Protein AF-A0A6N7VCY0-F1 (afdb_monomer_lite)

InterPro domains:
  IPR023162 Apc36109-like domain superfamily [G3DSA:1.10.340.20] (1-73)
  IPR023162 Apc36109-like domain superfamily [SSF116922] (1-72)

Structure (mmCIF, N/CA/C/O backbone):
data_AF-A0A6N7VCY0-F1
#
_entry.id   AF-A0A6N7VCY0-F1
#
loop_
_atom_site.group_PDB
_atom_site.id
_atom_site.type_symbol
_atom_site.label_atom_id
_atom_site.label_alt_id
_atom_site.label_comp_id
_atom_site.label_asym_id
_atom_site.label_entity_id
_atom_site.label_seq_id
_atom_site.pdbx_PDB_ins_code
_atom_site.Cartn_x
_atom_site.Cartn_y
_atom_site.Cartn_z
_atom_site.occupancy
_atom_site.B_iso_or_equiv
_atom_site.auth_seq_id
_atom_site.auth_comp_id
_atom_site.auth_asym_id
_atom_site.auth_atom_id
_atom_site.pdbx_PDB_model_num
ATOM 1 N N . MET A 1 1 ? -12.260 3.278 -6.558 1.00 62.25 1 MET A N 1
ATOM 2 C CA . MET A 1 1 ? -11.719 4.512 -7.153 1.00 62.25 1 MET A CA 1
ATOM 3 C C . MET A 1 1 ? -10.724 5.173 -6.213 1.00 62.25 1 MET A C 1
ATOM 5 O O . MET A 1 1 ? -9.566 5.188 -6.578 1.00 62.25 1 MET A O 1
ATOM 9 N N . LYS A 1 2 ? -11.102 5.621 -5.000 1.00 88.69 2 LYS A N 1
ATOM 10 C CA . LYS A 1 2 ? -10.136 6.257 -4.073 1.00 88.69 2 LYS A CA 1
ATOM 11 C C . LYS A 1 2 ? -8.934 5.353 -3.732 1.00 88.69 2 LYS A C 1
ATOM 13 O O . LYS A 1 2 ? -7.806 5.752 -3.959 1.00 88.69 2 LYS A O 1
ATOM 18 N N . ILE A 1 3 ? -9.188 4.116 -3.291 1.00 94.50 3 ILE A N 1
ATOM 19 C CA . ILE A 1 3 ? -8.128 3.143 -2.945 1.00 94.50 3 ILE A CA 1
ATOM 20 C C . ILE A 1 3 ? -7.248 2.796 -4.154 1.00 94.50 3 ILE A C 1
ATOM 22 O O . ILE A 1 3 ? -6.034 2.739 -4.028 1.00 94.50 3 ILE A O 1
ATOM 26 N N . ASP A 1 4 ? -7.855 2.566 -5.322 1.00 95.88 4 ASP A N 1
ATOM 27 C CA . ASP A 1 4 ? -7.121 2.191 -6.535 1.00 95.88 4 ASP A CA 1
ATOM 28 C C . ASP A 1 4 ? -6.095 3.263 -6.931 1.00 95.88 4 ASP A C 1
ATOM 30 O O . ASP A 1 4 ? -4.969 2.929 -7.280 1.00 95.88 4 ASP A O 1
ATOM 34 N N . ASN A 1 5 ? -6.479 4.541 -6.843 1.00 95.81 5 ASN A N 1
ATOM 35 C CA . ASN A 1 5 ? -5.593 5.655 -7.174 1.00 95.81 5 ASN A CA 1
ATOM 36 C C . ASN A 1 5 ? -4.478 5.809 -6.138 1.00 95.81 5 ASN A C 1
ATOM 38 O O . ASN A 1 5 ? -3.328 5.896 -6.538 1.00 95.81 5 ASN A O 1
ATOM 42 N N . ILE A 1 6 ? -4.794 5.744 -4.837 1.00 97.38 6 ILE A N 1
ATOM 43 C CA . ILE A 1 6 ? -3.788 5.847 -3.762 1.00 97.38 6 ILE A CA 1
ATOM 44 C C . ILE A 1 6 ? -2.692 4.791 -3.937 1.00 97.38 6 ILE A C 1
ATOM 46 O O . ILE A 1 6 ? -1.513 5.114 -3.891 1.00 97.38 6 ILE A O 1
ATOM 50 N N . ILE A 1 7 ? -3.060 3.530 -4.197 1.00 97.75 7 ILE A N 1
ATOM 51 C CA . ILE A 1 7 ? -2.067 2.459 -4.374 1.00 97.75 7 ILE A CA 1
ATOM 52 C C . ILE A 1 7 ? -1.248 2.647 -5.658 1.00 97.75 7 ILE A C 1
ATOM 54 O O . ILE A 1 7 ? -0.039 2.430 -5.642 1.00 97.75 7 ILE A O 1
ATOM 58 N N . LYS A 1 8 ? -1.873 3.085 -6.759 1.00 96.25 8 LYS A N 1
ATOM 59 C CA . LYS A 1 8 ? -1.160 3.354 -8.019 1.00 96.25 8 LYS A CA 1
ATOM 60 C C . LYS A 1 8 ? -0.254 4.585 -7.951 1.00 96.25 8 LYS A C 1
ATOM 62 O O . LYS A 1 8 ? 0.748 4.615 -8.649 1.00 96.25 8 LYS A O 1
ATOM 67 N N . GLU A 1 9 ? -0.599 5.578 -7.138 1.00 96.38 9 GLU A N 1
ATOM 68 C CA . GLU A 1 9 ? 0.223 6.767 -6.884 1.00 96.38 9 GLU A CA 1
ATOM 69 C C . GLU A 1 9 ? 1.370 6.462 -5.913 1.00 96.38 9 GLU A C 1
ATOM 71 O O . GLU A 1 9 ? 2.485 6.938 -6.118 1.00 96.38 9 GLU A O 1
ATOM 76 N N . TRP A 1 10 ? 1.123 5.629 -4.897 1.00 97.44 10 TRP A N 1
ATOM 77 C CA . TRP A 1 10 ? 2.163 5.130 -3.999 1.00 97.44 10 TRP A CA 1
ATOM 78 C C . TRP A 1 10 ? 3.200 4.284 -4.749 1.00 97.44 10 TRP A C 1
ATOM 80 O O . TRP A 1 10 ? 4.402 4.462 -4.537 1.00 97.44 10 TRP A O 1
ATOM 90 N N . ASP A 1 11 ? 2.734 3.405 -5.649 1.00 97.62 11 ASP A N 1
ATOM 91 C CA . ASP A 1 11 ? 3.553 2.565 -6.531 1.00 97.62 11 ASP A CA 1
ATOM 92 C C . ASP A 1 11 ? 4.742 1.933 -5.783 1.00 97.62 11 ASP A C 1
ATOM 94 O O . ASP A 1 11 ? 5.890 2.306 -6.039 1.00 97.62 11 ASP A O 1
ATOM 98 N N . PRO A 1 12 ? 4.508 1.030 -4.811 1.00 97.44 12 PRO A N 1
ATOM 99 C CA . PRO A 1 12 ? 5.538 0.564 -3.875 1.00 97.44 12 PRO A CA 1
ATOM 100 C C . PRO A 1 12 ? 6.797 0.021 -4.563 1.00 97.44 12 PRO A C 1
ATOM 102 O O . PRO A 1 12 ? 7.903 0.194 -4.053 1.00 97.44 12 PRO A O 1
ATOM 105 N N . TYR A 1 13 ? 6.649 -0.564 -5.752 1.00 97.38 13 TYR A N 1
ATOM 106 C CA . TYR A 1 13 ? 7.747 -1.143 -6.527 1.00 97.38 13 TYR A CA 1
ATOM 107 C C . TYR A 1 13 ? 8.315 -0.216 -7.612 1.00 97.38 13 TYR A C 1
ATOM 109 O O . TYR A 1 13 ? 9.247 -0.603 -8.313 1.00 97.38 13 TYR A O 1
ATOM 117 N N . SER A 1 14 ? 7.807 1.015 -7.739 1.00 96.69 14 SER A N 1
ATOM 118 C CA . SER A 1 14 ? 8.235 1.993 -8.754 1.00 96.69 14 SER A CA 1
ATOM 119 C C . SER A 1 14 ? 8.126 1.458 -10.194 1.00 96.69 14 SER A C 1
ATOM 121 O O . SER A 1 14 ? 9.060 1.596 -10.987 1.00 96.69 14 SER A O 1
ATO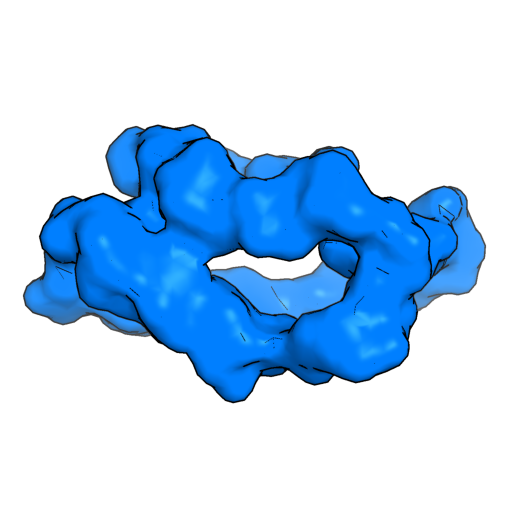M 123 N N . LEU A 1 15 ? 7.010 0.800 -10.524 1.00 96.00 15 LEU A N 1
ATOM 124 C CA . LEU A 1 15 ? 6.804 0.130 -11.815 1.00 96.00 15 LEU A CA 1
ATOM 125 C C . LEU A 1 15 ? 6.188 1.051 -12.874 1.00 96.00 15 LEU A C 1
ATOM 127 O O . LEU A 1 15 ? 6.336 0.805 -14.078 1.00 96.00 15 LEU A O 1
ATOM 131 N N . PHE A 1 16 ? 5.488 2.114 -12.473 1.00 94.94 16 PHE A N 1
ATOM 132 C CA . PHE A 1 16 ? 4.894 3.043 -13.430 1.00 94.94 16 PHE A CA 1
ATOM 133 C C . PHE A 1 16 ? 5.962 3.941 -14.084 1.00 94.94 16 PHE A C 1
ATOM 135 O O . PHE A 1 16 ? 6.934 4.334 -13.438 1.00 94.94 16 PHE A O 1
ATOM 142 N N . PRO A 1 17 ? 5.807 4.294 -15.380 1.00 95.19 17 PRO A N 1
ATOM 143 C CA . PRO A 1 17 ? 4.652 4.050 -16.256 1.00 95.19 17 PRO A CA 1
ATOM 144 C C . PRO A 1 17 ? 4.710 2.744 -17.075 1.00 95.19 17 PRO A C 1
ATOM 146 O O . PRO A 1 17 ? 3.906 2.573 -17.988 1.00 95.19 17 PRO A O 1
ATOM 149 N N . TYR A 1 18 ? 5.658 1.844 -16.807 1.00 95.62 18 TYR A N 1
ATOM 150 C CA . TYR A 1 18 ? 5.911 0.667 -17.653 1.00 95.62 18 TYR A CA 1
ATOM 151 C C . TYR A 1 18 ? 5.137 -0.588 -17.226 1.00 95.62 18 TYR A C 1
ATOM 153 O O . TYR A 1 18 ? 5.194 -1.608 -17.914 1.00 95.62 18 TYR A O 1
ATOM 161 N N . ALA A 1 19 ? 4.420 -0.512 -16.107 1.00 95.62 19 ALA A N 1
ATOM 162 C CA . ALA A 1 19 ? 3.613 -1.598 -15.579 1.00 95.62 19 ALA A CA 1
ATOM 163 C C . ALA A 1 19 ? 2.373 -1.906 -16.447 1.00 95.62 19 ALA A C 1
ATOM 165 O O . ALA A 1 19 ? 1.830 -1.012 -17.109 1.00 95.62 19 ALA A O 1
ATOM 166 N N . PRO A 1 20 ? 1.864 -3.150 -16.412 1.00 96.06 20 PRO A N 1
ATOM 167 C CA . PRO A 1 20 ? 0.555 -3.493 -16.957 1.00 96.06 20 PRO A CA 1
ATOM 168 C C . PRO A 1 20 ? -0.583 -2.645 -16.367 1.00 96.06 20 PRO A C 1
ATOM 170 O O . PRO A 1 20 ? -0.509 -2.121 -15.257 1.00 96.06 20 PRO A O 1
ATOM 173 N N . GLN A 1 21 ? -1.699 -2.536 -17.092 1.00 92.25 21 GLN A N 1
ATOM 174 C CA . GLN A 1 21 ? -2.859 -1.758 -16.631 1.00 92.25 21 GLN A CA 1
ATOM 175 C C . GLN A 1 21 ? -3.482 -2.317 -15.336 1.00 92.25 21 GLN A C 1
ATOM 177 O O . GLN A 1 21 ? -4.100 -1.573 -14.558 1.00 92.25 21 GLN A O 1
ATOM 182 N N . ASP A 1 22 ? -3.347 -3.625 -15.135 1.00 95.12 22 ASP A N 1
ATOM 183 C CA . ASP A 1 22 ? -3.849 -4.380 -13.997 1.00 95.12 22 ASP A CA 1
ATOM 184 C C . ASP A 1 22 ? -2.855 -4.500 -12.837 1.00 95.12 22 ASP A C 1
ATOM 186 O O . ASP A 1 22 ? -3.174 -5.172 -11.855 1.00 95.12 22 ASP A O 1
ATOM 190 N N . GLU A 1 23 ? -1.718 -3.801 -12.905 1.00 97.50 23 GLU A N 1
ATOM 191 C CA . GLU A 1 23 ? -0.767 -3.715 -11.798 1.00 97.50 23 GLU A CA 1
ATOM 192 C C . GLU A 1 23 ? -1.472 -3.301 -10.493 1.00 97.50 23 GLU A C 1
ATOM 194 O O . GLU A 1 23 ? -2.339 -2.412 -10.482 1.00 97.50 23 GLU A O 1
ATOM 199 N N . TYR A 1 24 ? -1.108 -3.984 -9.404 1.00 97.50 24 TYR A N 1
ATOM 200 C CA . TYR A 1 24 ? -1.690 -3.881 -8.060 1.00 97.50 24 TYR A CA 1
ATOM 201 C C . TYR A 1 24 ? -3.161 -4.307 -7.889 1.00 97.50 24 TYR A C 1
ATOM 203 O O . TYR A 1 24 ? -3.716 -4.191 -6.791 1.00 97.50 24 TYR A O 1
ATOM 211 N N . ASN A 1 25 ? -3.856 -4.796 -8.926 1.00 97.50 25 ASN A N 1
ATOM 212 C CA . ASN A 1 25 ? -5.284 -5.137 -8.809 1.00 97.50 25 ASN A CA 1
ATOM 213 C C . ASN A 1 25 ? -5.563 -6.218 -7.751 1.00 97.50 25 ASN A C 1
ATOM 215 O O . ASN A 1 25 ? -6.626 -6.206 -7.115 1.00 97.50 25 ASN A O 1
ATOM 219 N N . TYR A 1 26 ? -4.635 -7.160 -7.576 1.00 97.62 26 TYR A N 1
ATOM 220 C CA . TYR A 1 26 ? -4.768 -8.243 -6.607 1.00 97.62 26 TYR A CA 1
ATOM 221 C C . TYR A 1 26 ? -4.696 -7.710 -5.168 1.00 97.62 26 TYR A C 1
ATOM 223 O O . TYR A 1 26 ? -5.615 -7.933 -4.375 1.00 97.62 26 TYR A O 1
ATOM 231 N N . GLU A 1 27 ? -3.675 -6.919 -4.857 1.00 98.12 27 GLU A N 1
ATOM 232 C CA . GLU A 1 27 ? -3.439 -6.254 -3.575 1.00 98.12 27 GLU A CA 1
ATOM 233 C C . GLU A 1 27 ? -4.589 -5.297 -3.252 1.00 98.12 27 GLU A C 1
ATOM 235 O O . GLU A 1 27 ? -5.177 -5.357 -2.172 1.00 98.12 27 GLU A O 1
ATOM 240 N N . ILE A 1 28 ? -5.022 -4.488 -4.225 1.00 98.06 28 ILE A N 1
ATOM 241 C CA . ILE A 1 28 ? -6.166 -3.577 -4.079 1.00 98.06 28 ILE A CA 1
ATOM 242 C C . ILE A 1 28 ? -7.442 -4.338 -3.688 1.00 98.06 28 ILE A C 1
ATOM 244 O O . ILE A 1 28 ? -8.220 -3.869 -2.847 1.00 98.06 28 ILE A O 1
ATOM 248 N N . LYS A 1 29 ? -7.698 -5.512 -4.280 1.00 97.56 29 LYS A N 1
ATOM 249 C CA . LYS A 1 29 ? -8.867 -6.341 -3.936 1.00 97.56 29 LYS A CA 1
ATOM 250 C C . LYS A 1 29 ? -8.789 -6.850 -2.494 1.00 97.56 29 LYS A C 1
ATOM 252 O O . LYS A 1 29 ? -9.817 -6.885 -1.806 1.00 97.56 29 LYS A O 1
ATOM 257 N N . GLN A 1 30 ? -7.594 -7.219 -2.041 1.00 97.94 30 GLN A N 1
ATOM 258 C CA . GLN A 1 30 ? -7.344 -7.645 -0.668 1.00 97.94 30 GLN A CA 1
ATOM 259 C C . GLN A 1 30 ? -7.552 -6.489 0.323 1.00 97.94 30 GLN A C 1
ATOM 261 O O . GLN A 1 30 ? -8.345 -6.631 1.253 1.00 97.94 30 GLN A O 1
ATOM 266 N N . ILE A 1 31 ? -6.977 -5.312 0.058 1.00 97.62 31 ILE A N 1
ATOM 267 C CA . ILE A 1 31 ? -7.129 -4.090 0.872 1.00 97.62 31 ILE A CA 1
ATOM 268 C C . ILE A 1 31 ? -8.603 -3.687 1.001 1.00 97.62 31 ILE A C 1
ATOM 270 O O . ILE A 1 31 ? -9.110 -3.477 2.103 1.00 97.62 31 ILE A O 1
ATOM 274 N N . LYS A 1 32 ? -9.339 -3.649 -0.117 1.00 96.38 32 LYS A N 1
ATOM 275 C CA . LYS A 1 32 ? -10.784 -3.354 -0.118 1.00 96.38 32 LYS A C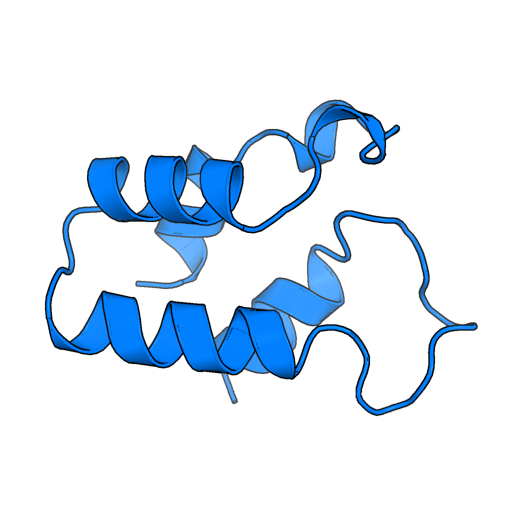A 1
ATOM 276 C C . LYS A 1 32 ? -11.589 -4.355 0.702 1.00 96.38 32 LYS A C 1
ATOM 278 O O . LYS A 1 32 ? -12.640 -3.993 1.228 1.00 96.38 32 LYS A O 1
ATOM 283 N N . SER A 1 33 ? -11.159 -5.612 0.746 1.00 96.44 33 SER A N 1
ATOM 284 C CA . SER A 1 33 ? -11.821 -6.634 1.554 1.00 96.44 33 SER A CA 1
ATOM 285 C C . SER A 1 33 ? -11.496 -6.441 3.029 1.00 96.44 33 SER A C 1
ATOM 287 O O . SER A 1 33 ? -12.419 -6.437 3.832 1.00 96.44 33 SER A O 1
ATOM 289 N N . PHE A 1 34 ? -10.232 -6.187 3.372 1.00 97.00 34 PHE A N 1
ATOM 290 C CA . PHE A 1 34 ? -9.786 -5.936 4.742 1.00 97.00 34 PHE A CA 1
ATOM 291 C C . PHE A 1 34 ? -10.522 -4.750 5.384 1.00 97.00 34 PHE A C 1
ATOM 293 O O . PHE A 1 34 ? -11.170 -4.916 6.414 1.00 97.00 34 PHE A O 1
ATOM 300 N N . ILE A 1 35 ? -10.542 -3.590 4.712 1.00 95.25 35 ILE A N 1
ATOM 301 C CA . ILE A 1 35 ? -11.148 -2.342 5.223 1.00 95.25 35 ILE A CA 1
ATOM 302 C C . ILE A 1 35 ? -12.661 -2.470 5.487 1.00 95.25 35 ILE A C 1
ATOM 304 O O . ILE A 1 35 ? -13.235 -1.728 6.289 1.00 95.25 35 ILE A O 1
ATOM 308 N N . LYS A 1 36 ? -13.347 -3.415 4.827 1.00 93.69 36 LYS A N 1
ATOM 309 C CA . LYS A 1 36 ? -14.768 -3.686 5.103 1.00 93.69 36 LYS A CA 1
ATOM 310 C C . LYS A 1 36 ? -14.994 -4.314 6.479 1.00 93.69 36 LYS A C 1
ATOM 312 O O . LYS A 1 36 ? -16.077 -4.128 7.027 1.00 93.69 36 LYS A O 1
ATOM 317 N N . TYR A 1 37 ? -14.016 -5.050 7.004 1.00 93.94 37 TYR A N 1
ATOM 318 C CA . TYR A 1 37 ? -14.119 -5.775 8.272 1.00 93.94 37 TYR A CA 1
ATOM 319 C C . TYR A 1 37 ? -13.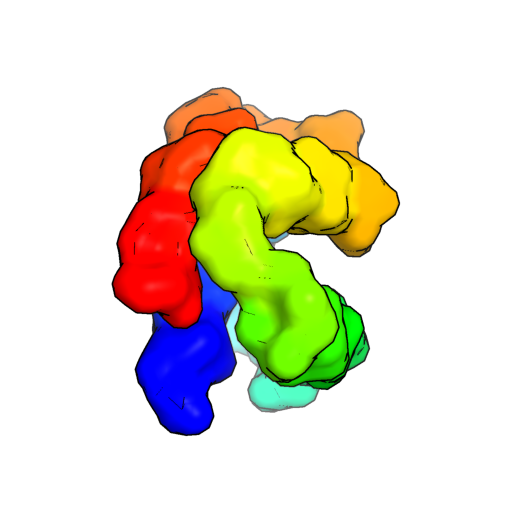368 -5.084 9.408 1.00 93.94 37 TYR A C 1
ATOM 321 O O . TYR A 1 37 ? -13.848 -5.101 10.539 1.00 93.94 37 TYR A O 1
ATOM 329 N N . ASP A 1 38 ? -12.230 -4.458 9.112 1.00 91.50 38 ASP A N 1
ATOM 330 C CA . ASP A 1 38 ? -11.392 -3.782 10.095 1.00 91.50 38 ASP A CA 1
ATOM 331 C C . ASP A 1 38 ? -10.961 -2.403 9.580 1.00 91.50 38 ASP A C 1
ATOM 333 O O . ASP A 1 38 ? -10.356 -2.275 8.517 1.00 91.50 38 ASP A O 1
ATOM 337 N N . LYS A 1 39 ? -11.301 -1.359 10.343 1.00 86.62 39 LYS A N 1
ATOM 338 C CA . LYS A 1 39 ? -10.942 0.039 10.052 1.00 86.6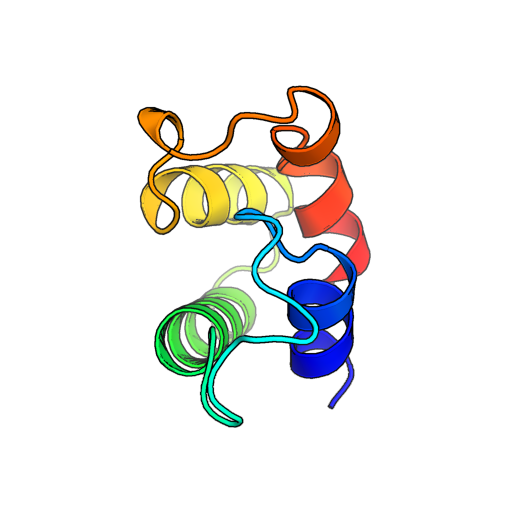2 39 LYS A CA 1
ATOM 339 C C . LYS A 1 39 ? -9.826 0.564 10.955 1.00 86.62 39 LYS A C 1
ATOM 341 O O . LYS A 1 39 ? -9.541 1.759 10.937 1.00 86.62 39 LYS A O 1
ATOM 346 N N . ASN A 1 40 ? -9.236 -0.287 11.791 1.00 97.06 40 ASN A N 1
ATOM 347 C CA . ASN A 1 40 ? -8.110 0.100 12.620 1.00 97.06 40 ASN A CA 1
ATOM 348 C C . ASN A 1 40 ? -6.879 0.358 11.735 1.00 97.06 40 ASN A C 1
ATOM 350 O O . ASN A 1 40 ? -6.454 -0.504 10.966 1.00 97.06 40 ASN A O 1
ATOM 354 N N . ILE A 1 41 ? -6.316 1.562 11.854 1.00 97.56 41 ILE A N 1
ATOM 355 C CA . ILE A 1 41 ? -5.211 2.037 11.012 1.00 97.56 41 ILE A CA 1
ATOM 356 C C . ILE A 1 41 ? -3.942 1.205 11.235 1.00 97.56 41 ILE A C 1
ATOM 358 O O . ILE A 1 41 ? -3.283 0.840 10.265 1.00 97.56 41 ILE A O 1
ATOM 362 N N . ASP A 1 42 ? -3.617 0.853 12.482 1.00 97.94 42 ASP A N 1
ATOM 363 C CA . ASP A 1 42 ? -2.425 0.056 12.798 1.00 97.94 42 ASP A CA 1
ATOM 364 C C . ASP A 1 42 ? -2.527 -1.368 12.235 1.00 97.94 42 ASP A C 1
ATOM 366 O O . ASP A 1 42 ? -1.544 -1.924 11.739 1.00 97.94 42 ASP A O 1
ATOM 370 N N . ASN A 1 43 ? -3.722 -1.963 12.273 1.00 98.06 43 ASN A N 1
ATOM 371 C CA . ASN A 1 43 ? -3.971 -3.272 11.675 1.00 98.06 43 ASN A CA 1
ATOM 372 C C . ASN A 1 43 ? -3.891 -3.213 10.146 1.00 98.06 43 ASN A C 1
ATOM 374 O O . ASN A 1 43 ? -3.313 -4.113 9.539 1.00 98.06 43 ASN A O 1
ATOM 378 N N . LEU A 1 44 ? -4.412 -2.147 9.525 1.00 98.12 44 LEU A N 1
ATOM 379 C CA . LEU A 1 44 ? -4.279 -1.936 8.085 1.00 98.12 44 LEU A CA 1
ATOM 380 C C . LEU A 1 44 ? -2.811 -1.753 7.676 1.00 98.12 44 LEU A C 1
ATOM 382 O O . LEU A 1 44 ? -2.391 -2.354 6.697 1.00 98.12 44 LEU A O 1
ATOM 386 N N . ALA A 1 45 ? -2.016 -0.996 8.435 1.00 98.25 45 ALA A N 1
ATOM 387 C CA . ALA A 1 45 ? -0.591 -0.808 8.159 1.00 98.25 45 ALA A CA 1
ATOM 388 C C . ALA A 1 45 ? 0.178 -2.139 8.164 1.00 98.25 45 ALA A C 1
ATOM 390 O O . ALA A 1 45 ? 0.894 -2.442 7.213 1.00 98.25 45 ALA A O 1
ATOM 391 N N . LYS A 1 46 ? -0.045 -2.979 9.184 1.00 98.25 46 LYS A N 1
ATOM 392 C CA . LYS A 1 46 ? 0.538 -4.332 9.254 1.00 98.25 46 LYS A CA 1
ATOM 393 C C . LYS A 1 46 ? 0.051 -5.232 8.124 1.00 98.25 46 LYS A C 1
ATOM 395 O O . LYS A 1 46 ? 0.804 -6.052 7.610 1.00 98.25 46 LYS A O 1
ATOM 400 N N . PHE A 1 47 ? -1.216 -5.096 7.739 1.00 98.31 47 PHE A N 1
ATOM 401 C CA . PHE A 1 47 ? -1.766 -5.844 6.620 1.00 98.31 47 PHE A CA 1
ATOM 402 C C . PHE A 1 47 ? -1.102 -5.448 5.297 1.00 98.31 47 PHE A C 1
ATOM 404 O O . PHE A 1 47 ? -0.724 -6.337 4.538 1.00 98.31 47 PHE A O 1
ATOM 411 N N . LEU A 1 48 ? -0.896 -4.150 5.048 1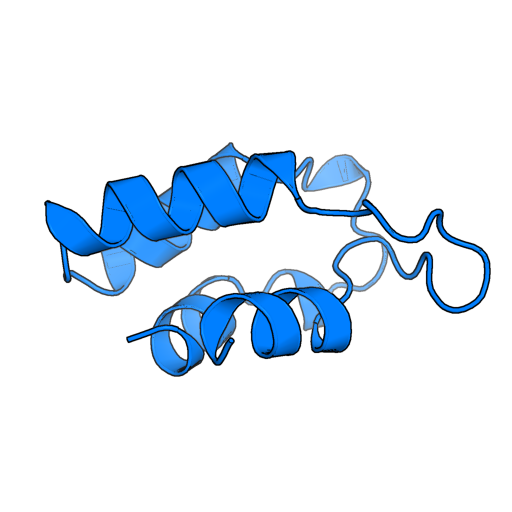.00 98.25 48 LEU A N 1
ATOM 412 C CA . LEU A 1 48 ? -0.144 -3.670 3.885 1.00 98.25 48 LEU A CA 1
ATOM 413 C C . LEU A 1 48 ? 1.274 -4.255 3.878 1.00 98.25 48 LEU A C 1
ATOM 415 O O . LEU A 1 48 ? 1.664 -4.871 2.893 1.00 98.25 48 LEU A O 1
ATOM 419 N N . GLU A 1 49 ? 1.998 -4.152 4.993 1.00 97.88 49 GLU A N 1
ATOM 420 C CA . GLU A 1 49 ? 3.340 -4.736 5.134 1.00 97.88 49 GLU A CA 1
ATOM 421 C C . GLU A 1 49 ? 3.358 -6.249 4.839 1.00 97.88 49 GLU A C 1
ATOM 423 O O . GLU A 1 49 ? 4.326 -6.758 4.289 1.00 97.88 49 GLU A O 1
ATOM 428 N N . SER A 1 50 ? 2.276 -6.975 5.145 1.00 97.56 50 SER A N 1
ATOM 429 C CA . SER A 1 50 ? 2.198 -8.424 4.906 1.00 97.56 50 SER A CA 1
ATOM 430 C C . SER A 1 50 ? 1.910 -8.839 3.460 1.00 97.56 50 SER A C 1
ATOM 432 O O . SER A 1 50 ? 2.214 -9.973 3.092 1.00 97.56 50 SER A O 1
ATOM 434 N N . ILE A 1 51 ? 1.279 -7.974 2.657 1.00 97.62 51 ILE A N 1
ATOM 435 C CA . ILE A 1 51 ? 0.876 -8.312 1.279 1.00 97.62 51 ILE A CA 1
ATOM 436 C C . ILE A 1 51 ? 1.830 -7.754 0.225 1.00 97.62 51 ILE A C 1
ATOM 438 O O . ILE A 1 51 ? 1.790 -8.215 -0.912 1.00 97.62 51 ILE A O 1
ATOM 442 N N . PHE A 1 52 ? 2.674 -6.788 0.590 1.00 97.38 52 PHE A N 1
ATOM 443 C CA . PHE A 1 52 ? 3.736 -6.281 -0.268 1.00 97.38 52 PHE A CA 1
ATOM 444 C C . PHE A 1 52 ? 5.080 -6.874 0.157 1.00 97.38 52 PHE A C 1
ATOM 446 O O . PHE A 1 52 ? 5.446 -6.830 1.325 1.00 97.38 52 PHE A O 1
ATOM 453 N N . ASP A 1 53 ? 5.846 -7.388 -0.804 1.00 95.81 53 ASP A N 1
ATOM 454 C CA . ASP A 1 53 ? 7.224 -7.822 -0.571 1.00 95.81 53 ASP A CA 1
ATOM 455 C C . ASP A 1 53 ? 8.138 -6.634 -0.212 1.00 95.81 53 ASP A C 1
ATOM 457 O O . ASP A 1 53 ? 8.575 -5.870 -1.076 1.00 95.81 53 ASP A O 1
ATOM 461 N N . VAL A 1 54 ? 8.409 -6.469 1.084 1.00 95.25 54 VAL A N 1
ATOM 462 C CA . VAL A 1 54 ? 9.210 -5.366 1.635 1.00 95.25 54 VAL A CA 1
ATOM 463 C C . VAL A 1 54 ? 10.668 -5.418 1.168 1.00 95.25 54 VAL A C 1
ATOM 465 O O . VAL A 1 54 ? 11.311 -4.370 1.076 1.00 95.25 54 VAL A O 1
ATOM 468 N N . GLU A 1 55 ? 11.196 -6.603 0.848 1.00 95.38 55 GLU A N 1
ATOM 469 C CA . GLU A 1 55 ? 12.576 -6.760 0.372 1.00 95.38 55 GLU A CA 1
ATOM 470 C C . GLU A 1 55 ? 12.747 -6.214 -1.054 1.00 95.38 55 GLU A C 1
ATOM 472 O O . GLU A 1 55 ? 13.834 -5.763 -1.420 1.00 95.38 55 GLU A O 1
ATOM 477 N N . VAL A 1 56 ? 11.662 -6.187 -1.835 1.00 95.81 56 VAL A N 1
ATOM 478 C CA . VAL A 1 56 ? 11.625 -5.651 -3.207 1.00 95.81 56 VAL A CA 1
ATOM 479 C C . VAL A 1 56 ? 11.401 -4.133 -3.231 1.00 95.81 56 VAL A C 1
ATOM 481 O O . VAL A 1 56 ? 11.741 -3.465 -4.209 1.00 95.81 56 VAL A O 1
ATOM 484 N N . ILE A 1 57 ? 10.865 -3.546 -2.157 1.00 96.81 57 ILE A N 1
ATOM 485 C CA . ILE A 1 57 ? 10.686 -2.093 -2.054 1.00 96.81 57 ILE A CA 1
ATOM 486 C C . ILE A 1 57 ? 12.053 -1.437 -1.814 1.00 96.81 57 ILE A C 1
ATOM 488 O O . ILE A 1 57 ? 12.563 -1.404 -0.695 1.00 96.81 57 ILE A O 1
ATOM 492 N N . TYR A 1 58 ? 12.652 -0.891 -2.873 1.00 94.44 58 TYR A N 1
ATOM 493 C CA . TYR A 1 58 ? 13.965 -0.234 -2.796 1.00 94.44 58 TYR A CA 1
ATOM 494 C C . TYR A 1 58 ? 13.922 1.188 -2.218 1.00 94.44 58 TYR A C 1
ATOM 496 O O . TYR A 1 58 ? 14.920 1.659 -1.677 1.00 94.44 58 TYR A O 1
ATOM 504 N N . ASP A 1 59 ? 12.794 1.889 -2.349 1.00 95.56 59 ASP A N 1
ATOM 505 C CA . ASP A 1 59 ? 12.627 3.236 -1.799 1.00 95.56 59 ASP A CA 1
ATOM 506 C C . ASP A 1 59 ? 12.140 3.150 -0.349 1.00 95.56 59 ASP A C 1
ATOM 508 O O . ASP A 1 59 ? 10.983 2.825 -0.082 1.00 95.56 59 ASP A O 1
ATOM 512 N N . GLU A 1 60 ? 13.020 3.469 0.599 1.00 93.88 60 GLU A N 1
ATOM 513 C CA . GLU A 1 60 ? 12.704 3.465 2.032 1.00 93.88 60 GLU A CA 1
ATOM 514 C C . GLU A 1 60 ? 11.530 4.392 2.388 1.00 93.88 60 GLU A C 1
ATOM 516 O O . GLU A 1 60 ? 10.773 4.095 3.312 1.00 93.88 60 GLU A O 1
ATOM 521 N N . ASN A 1 61 ? 11.296 5.472 1.630 1.00 93.62 61 ASN A N 1
ATOM 522 C CA . ASN A 1 61 ? 10.143 6.347 1.872 1.00 93.62 61 ASN A CA 1
ATOM 523 C C . ASN A 1 61 ? 8.817 5.632 1.583 1.00 93.62 61 ASN A C 1
ATOM 525 O O . ASN A 1 61 ? 7.800 5.932 2.211 1.00 93.62 61 ASN A O 1
ATOM 529 N N . LYS A 1 62 ? 8.825 4.652 0.670 1.00 96.00 62 LYS A N 1
ATOM 530 C CA . LYS A 1 62 ? 7.647 3.849 0.328 1.00 96.00 62 LYS A CA 1
ATOM 531 C C . LYS A 1 62 ? 7.344 2.773 1.365 1.00 96.00 62 LYS A C 1
ATOM 533 O O . LYS A 1 62 ? 6.236 2.251 1.351 1.00 96.00 62 LYS A O 1
ATOM 538 N N . LYS A 1 63 ? 8.256 2.493 2.304 1.00 97.12 63 LYS A N 1
ATOM 539 C CA . LYS A 1 63 ? 8.027 1.5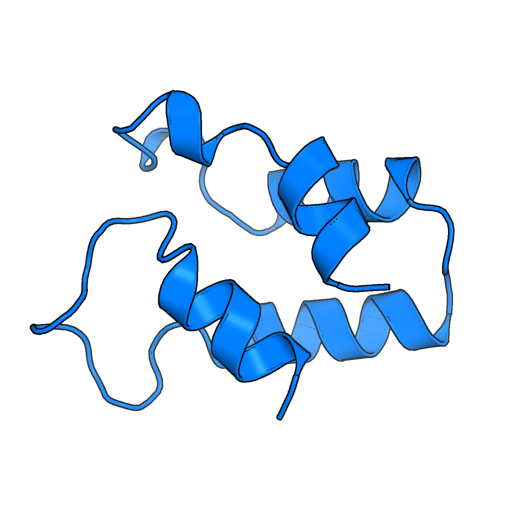60 3.423 1.00 97.12 63 LYS A CA 1
ATOM 540 C C . LYS A 1 63 ? 7.259 2.182 4.592 1.00 97.12 63 LYS A C 1
ATOM 542 O O . LYS A 1 63 ? 7.047 1.527 5.611 1.00 97.12 63 LYS A O 1
ATOM 547 N N . ASN A 1 64 ? 6.799 3.430 4.475 1.00 97.00 64 ASN A N 1
ATOM 548 C CA . ASN A 1 64 ? 5.936 4.044 5.482 1.00 97.00 64 ASN A CA 1
ATOM 549 C C . ASN A 1 64 ? 4.478 3.558 5.355 1.00 97.00 64 ASN A C 1
ATOM 551 O O . ASN A 1 64 ? 3.569 4.315 5.014 1.00 97.00 64 ASN A O 1
ATOM 555 N N . PHE A 1 65 ? 4.251 2.276 5.652 1.00 97.88 65 PHE A N 1
ATOM 556 C CA . PHE A 1 65 ? 2.936 1.635 5.552 1.00 97.88 65 PHE A CA 1
ATOM 557 C C . PHE A 1 65 ? 1.877 2.283 6.448 1.00 97.88 65 PHE A C 1
ATOM 559 O O . PHE A 1 65 ? 0.695 2.267 6.109 1.00 97.88 65 PHE A O 1
ATOM 566 N N . LEU A 1 66 ? 2.284 2.876 7.576 1.00 98.06 66 LEU A N 1
ATOM 567 C CA . LEU A 1 66 ? 1.365 3.588 8.461 1.00 98.06 66 LEU A CA 1
ATOM 568 C C . LEU A 1 66 ? 0.785 4.835 7.789 1.00 98.06 66 LEU A C 1
ATOM 570 O O . LEU A 1 66 ? -0.393 5.130 7.976 1.00 98.06 66 LEU A O 1
ATOM 574 N N . GLU A 1 67 ? 1.588 5.562 7.015 1.00 97.38 67 GLU A N 1
ATOM 575 C CA . GLU A 1 67 ? 1.105 6.744 6.301 1.00 97.38 67 GLU A CA 1
ATOM 576 C C . GLU A 1 67 ? 0.140 6.358 5.183 1.00 97.38 67 GLU A C 1
ATOM 578 O O . GLU A 1 67 ? -0.972 6.880 5.123 1.00 97.38 67 GLU A O 1
ATOM 583 N N . ILE A 1 68 ? 0.489 5.335 4.402 1.00 97.44 68 ILE A N 1
ATOM 584 C CA . ILE A 1 68 ? -0.395 4.800 3.360 1.00 97.44 68 ILE A CA 1
ATOM 585 C C . ILE A 1 68 ? -1.710 4.287 3.959 1.00 97.44 68 ILE A C 1
ATOM 587 O O . ILE A 1 68 ? -2.786 4.550 3.423 1.00 97.44 68 ILE A O 1
ATOM 591 N N . ALA A 1 69 ? -1.658 3.606 5.107 1.00 97.38 69 ALA A N 1
ATOM 592 C CA . ALA A 1 69 ? -2.857 3.145 5.796 1.00 97.38 69 ALA A CA 1
ATOM 593 C C . ALA A 1 69 ? -3.802 4.299 6.167 1.00 97.38 69 ALA A C 1
ATOM 595 O O . ALA A 1 69 ? -5.013 4.140 6.025 1.00 97.38 69 ALA A O 1
ATOM 596 N N . LYS A 1 70 ? -3.285 5.462 6.592 1.00 96.69 70 LYS A N 1
ATOM 597 C CA . LYS A 1 70 ? -4.116 6.641 6.904 1.00 96.69 70 LYS A CA 1
ATOM 598 C C . LYS A 1 70 ? -4.796 7.228 5.672 1.00 96.69 70 LYS A C 1
ATOM 600 O O . LYS A 1 70 ? -5.918 7.704 5.786 1.00 96.69 70 LYS A O 1
ATOM 605 N N . GLU A 1 71 ? -4.146 7.211 4.510 1.00 95.81 71 GLU A N 1
ATOM 606 C CA . GLU A 1 71 ? -4.734 7.749 3.275 1.00 95.81 71 GLU A CA 1
ATOM 607 C C . GLU A 1 71 ? -5.917 6.906 2.766 1.00 95.81 71 GLU A C 1
ATOM 609 O O . GLU A 1 71 ? -6.854 7.421 2.136 1.00 95.81 71 GLU A O 1
ATOM 614 N N . LEU A 1 72 ? -5.881 5.600 3.055 1.00 94.44 72 LEU A N 1
ATOM 615 C CA . LEU A 1 72 ? -6.852 4.613 2.585 1.00 94.44 72 LEU A CA 1
ATOM 616 C C . LEU A 1 72 ? -8.197 4.629 3.328 1.00 94.44 72 LEU A C 1
ATOM 618 O O . LEU A 1 72 ? -9.186 4.155 2.752 1.00 94.44 72 LEU A O 1
ATOM 622 N N . VAL A 1 73 ? -8.255 5.143 4.563 1.00 89.06 73 VAL A N 1
ATOM 623 C CA . VAL A 1 73 ? -9.466 5.147 5.415 1.00 89.06 73 VAL A CA 1
ATOM 624 C C . VAL A 1 73 ? -10.054 6.530 5.670 1.00 89.06 73 VAL A C 1
ATOM 626 O O . VAL A 1 73 ? -9.393 7.553 5.395 1.00 89.06 73 VAL A O 1
#

pLDDT: mean 95.69, std 4.52, range [62.25, 98.31]

Sequence (73 aa):
MKIDNIIKEWDPYSLFPYAPQDEYNYEIKQIKSFIKYDKNIDNLAKFLESIFDVEVIYDENKKNFLEIAKELV

Radius of gyration: 11.53 Å; chains: 1; bounding box: 29×16×30 Å

Foldseek 3Di:
DQLVVLCVVLVQLPCPPPDDPCPCVVVSVVLVVCCVPDLDLVVQLVVNVVVDDPVSRPDPVSNPSSVSSVSND

Organism: NCBI:txid2652269

Secondary structure (DSSP, 8-state):
-HHHHHHHHH-TT--TTTS-TTTTHHHHHHHHHHHHH---HHHHHHHHHHHS-TTT---GGGG-HHHHHHHH-